Protein AF-X1G0Q9-F1 (afdb_monomer_lite)

Radius of gyration: 14.25 Å; chains: 1; bounding box: 25×22×42 Å

Secondary structure (DSSP, 8-state):
-EEEEEEEEEEETTEEEEEEEEEE--TTSTTHHHHHHHHHHHHHHHHHHHHHHHHHTT-

Sequence (59 aa):
MKLQITEETGEIGKIRRIYNYDMRLDPDSPGFLGQFFEKREKALLRYSDLIRKVIESIE

pLDDT: mean 72.86, std 8.54, range [46.94, 84.81]

Structure (mmCIF, N/CA/C/O backbone):
data_AF-X1G0Q9-F1
#
_entry.id   AF-X1G0Q9-F1
#
loop_
_atom_site.group_PDB
_atom_site.id
_atom_site.type_symbol
_atom_site.label_atom_id
_atom_site.label_alt_id
_atom_site.label_comp_id
_atom_site.label_asym_id
_atom_site.label_entity_id
_atom_site.label_seq_id
_atom_site.pdbx_PDB_ins_code
_atom_site.Cartn_x
_atom_site.Cartn_y
_atom_site.Cartn_z
_atom_site.occupancy
_atom_site.B_iso_or_equiv
_atom_site.auth_seq_id
_atom_site.auth_comp_id
_atom_site.auth_asym_id
_atom_site.auth_atom_id
_atom_site.pdbx_PDB_model_num
ATOM 1 N N . MET A 1 1 ? -1.577 -1.897 -18.791 1.00 65.06 1 MET A N 1
ATOM 2 C CA . MET A 1 1 ? -2.236 -3.039 -18.111 1.00 65.06 1 MET A CA 1
ATOM 3 C C . MET A 1 1 ? -2.856 -2.583 -16.785 1.00 65.06 1 MET A C 1
ATOM 5 O O . MET A 1 1 ? -2.355 -1.633 -16.188 1.00 65.06 1 MET A O 1
ATOM 9 N N . LYS A 1 2 ? -3.956 -3.198 -16.326 1.00 63.28 2 LYS A N 1
ATOM 10 C CA . LYS A 1 2 ? -4.543 -2.939 -14.997 1.00 63.28 2 LYS A CA 1
ATOM 11 C C . LYS A 1 2 ? -4.184 -4.116 -14.087 1.00 63.28 2 LYS A C 1
ATOM 13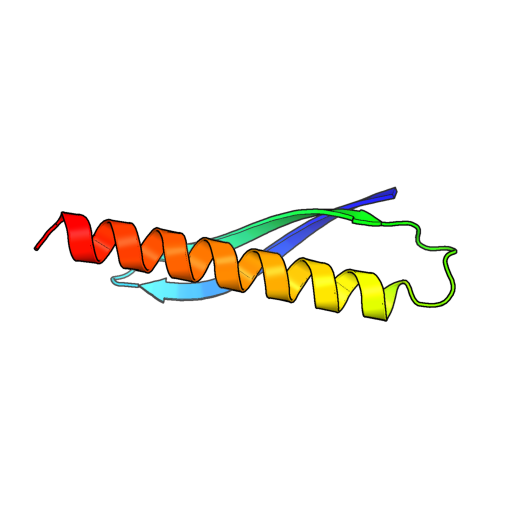 O O . LYS A 1 2 ? -4.631 -5.227 -14.342 1.00 63.28 2 LYS A O 1
ATOM 18 N N . LEU A 1 3 ? -3.333 -3.875 -13.096 1.00 64.88 3 LEU A N 1
ATOM 19 C CA . LEU A 1 3 ? -2.940 -4.854 -12.088 1.00 64.88 3 LEU A CA 1
ATOM 20 C C . LEU A 1 3 ? -3.774 -4.615 -10.834 1.00 64.88 3 LEU A C 1
ATOM 22 O O . LEU A 1 3 ? -3.703 -3.537 -10.238 1.00 64.88 3 LEU A O 1
ATOM 26 N N . GLN A 1 4 ? -4.552 -5.625 -10.459 1.00 65.81 4 GLN A N 1
ATOM 27 C CA . GLN A 1 4 ? -5.201 -5.689 -9.160 1.00 65.81 4 GLN A CA 1
ATOM 28 C C . GLN A 1 4 ? -4.288 -6.475 -8.228 1.00 65.81 4 GLN A C 1
ATOM 30 O O . GLN A 1 4 ? -3.943 -7.620 -8.516 1.00 65.81 4 GLN A O 1
ATOM 35 N N . ILE A 1 5 ? -3.858 -5.841 -7.142 1.00 68.38 5 ILE A N 1
ATOM 36 C CA . ILE A 1 5 ? -2.939 -6.449 -6.182 1.00 68.38 5 ILE A CA 1
ATOM 37 C C . ILE A 1 5 ? -3.613 -6.445 -4.825 1.00 68.38 5 ILE A C 1
ATOM 39 O O . ILE A 1 5 ? -4.072 -5.404 -4.356 1.00 68.38 5 ILE A O 1
ATOM 43 N N . THR A 1 6 ? -3.683 -7.626 -4.226 1.00 70.31 6 THR A N 1
ATOM 44 C CA . THR A 1 6 ? -4.290 -7.859 -2.922 1.00 70.31 6 THR A CA 1
ATOM 45 C C . THR A 1 6 ? -3.179 -8.245 -1.954 1.00 70.31 6 THR A C 1
ATOM 47 O O . THR A 1 6 ? -2.589 -9.312 -2.097 1.00 70.31 6 THR A O 1
ATOM 50 N N . GLU A 1 7 ? -2.869 -7.374 -0.994 1.00 68.25 7 GLU A N 1
ATOM 51 C CA . GLU A 1 7 ? -1.870 -7.644 0.048 1.00 68.25 7 GLU A CA 1
ATOM 52 C C . GLU A 1 7 ? -2.552 -7.849 1.403 1.00 68.25 7 GLU A C 1
ATOM 54 O O . GLU A 1 7 ? -3.290 -6.985 1.885 1.00 68.25 7 GLU A O 1
ATOM 59 N N . GLU A 1 8 ? -2.282 -8.992 2.034 1.00 75.06 8 GLU A N 1
ATOM 60 C CA . GLU A 1 8 ? -2.603 -9.220 3.440 1.00 75.06 8 GLU A CA 1
ATOM 61 C C . GLU A 1 8 ? -1.487 -8.620 4.297 1.00 75.06 8 GLU A C 1
ATOM 63 O O . GLU A 1 8 ? -0.312 -8.947 4.150 1.00 75.06 8 GLU A O 1
ATOM 68 N N . THR A 1 9 ? -1.857 -7.701 5.179 1.00 69.75 9 THR A N 1
ATOM 69 C CA . THR A 1 9 ? -0.901 -6.852 5.923 1.00 69.75 9 THR A CA 1
ATOM 70 C C . THR A 1 9 ? -0.976 -7.048 7.433 1.00 69.75 9 THR A C 1
ATOM 72 O O . THR A 1 9 ? -0.402 -6.272 8.196 1.00 69.75 9 THR A O 1
ATOM 75 N N . GLY A 1 10 ? -1.695 -8.083 7.867 1.00 70.25 10 GLY A N 1
ATOM 76 C CA . GLY A 1 10 ? -1.880 -8.444 9.267 1.00 70.25 10 GLY A CA 1
ATOM 77 C C . GLY A 1 10 ? -3.336 -8.377 9.719 1.00 70.25 10 GLY A C 1
ATOM 78 O O . GLY A 1 10 ? -4.269 -8.359 8.913 1.00 70.25 10 GLY A O 1
ATOM 79 N N . GLU A 1 11 ? -3.523 -8.351 11.036 1.00 65.88 11 GLU A N 1
ATOM 80 C CA . GLU A 1 11 ? -4.819 -8.525 11.690 1.00 65.88 11 GLU A CA 1
ATOM 81 C C . GLU A 1 11 ? -4.978 -7.506 12.828 1.00 65.88 11 GLU A C 1
ATOM 83 O O . GLU A 1 11 ? -4.065 -7.316 13.631 1.00 65.88 11 GLU A O 1
ATOM 88 N N . ILE A 1 12 ? -6.131 -6.833 12.901 1.00 56.47 12 ILE A N 1
ATOM 89 C CA . ILE A 1 12 ? -6.478 -5.920 14.003 1.00 56.47 12 ILE A CA 1
ATOM 90 C C . ILE A 1 12 ? -7.742 -6.461 14.663 1.00 56.47 12 ILE A C 1
ATOM 9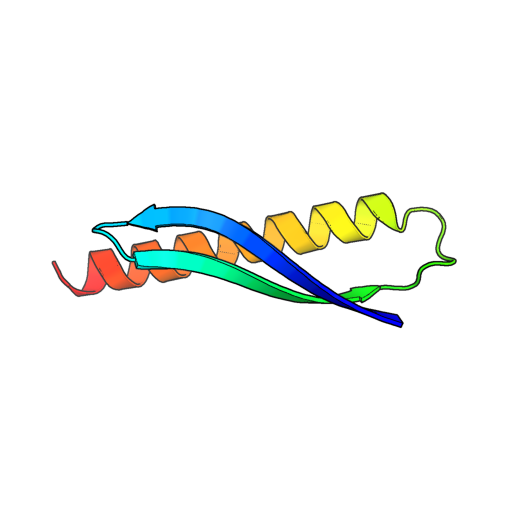2 O O . ILE A 1 12 ? -8.790 -6.521 14.027 1.00 56.47 12 ILE A O 1
ATOM 96 N N . GLY A 1 13 ? -7.655 -6.882 15.927 1.00 46.94 13 GLY A N 1
ATOM 97 C CA . GLY A 1 13 ? -8.834 -7.294 16.701 1.00 46.94 13 GLY A CA 1
ATOM 98 C C . GLY A 1 13 ? -9.647 -8.444 16.085 1.00 46.94 13 GLY A C 1
ATOM 99 O O . GLY A 1 13 ? -10.856 -8.488 16.287 1.00 46.94 13 GLY A O 1
ATOM 100 N N . LYS A 1 14 ? -8.993 -9.369 15.361 1.00 56.22 14 LYS A N 1
ATOM 101 C CA . LYS A 1 14 ? -9.580 -10.476 14.566 1.00 56.22 14 LYS A CA 1
ATOM 102 C C . LYS A 1 14 ? -10.112 -10.115 13.171 1.00 56.22 14 LYS A C 1
ATOM 104 O O . LYS A 1 14 ? -10.764 -10.928 12.518 1.00 56.22 14 LYS A O 1
ATOM 109 N N . ILE A 1 15 ? -9.863 -8.894 12.703 1.00 57.09 15 ILE A N 1
ATOM 110 C CA . ILE A 1 15 ? -10.240 -8.446 11.360 1.00 57.09 15 ILE A CA 1
ATOM 111 C C . ILE A 1 15 ? -8.990 -8.473 10.478 1.00 57.09 15 ILE A C 1
ATOM 113 O O . ILE A 1 15 ? -8.033 -7.734 10.728 1.00 57.09 15 ILE A O 1
ATOM 117 N N . ARG A 1 16 ? -8.99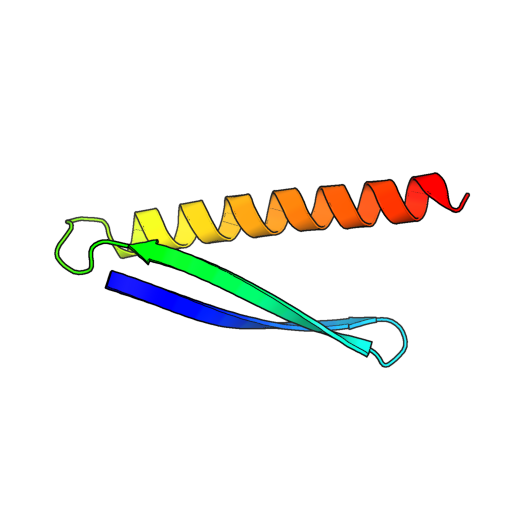7 -9.318 9.436 1.00 58.84 16 ARG A N 1
ATOM 118 C CA . ARG A 1 16 ? -7.920 -9.362 8.435 1.00 58.84 16 ARG A CA 1
ATOM 119 C C . ARG A 1 16 ? -7.857 -8.051 7.666 1.00 58.84 16 ARG A C 1
ATOM 121 O O . ARG A 1 16 ? -8.865 -7.572 7.143 1.00 58.84 16 ARG A O 1
ATOM 128 N N . ARG A 1 17 ? -6.656 -7.491 7.562 1.00 63.84 17 ARG A N 1
ATOM 129 C CA . ARG A 1 17 ? -6.410 -6.217 6.894 1.00 63.84 17 ARG A CA 1
ATOM 130 C C . ARG A 1 17 ? -5.905 -6.479 5.478 1.00 63.84 17 ARG A C 1
ATOM 132 O O . ARG A 1 17 ? -4.749 -6.852 5.266 1.00 63.84 17 ARG A O 1
ATOM 139 N N . ILE A 1 18 ? -6.809 -6.300 4.520 1.00 65.56 18 ILE A N 1
ATOM 140 C CA . ILE A 1 18 ? -6.560 -6.549 3.101 1.00 65.56 18 ILE A CA 1
ATOM 141 C C . ILE A 1 18 ? -6.458 -5.211 2.374 1.00 65.56 18 ILE A C 1
ATOM 143 O O . ILE A 1 18 ? -7.407 -4.425 2.369 1.00 65.56 18 ILE A O 1
ATOM 147 N N . TYR A 1 19 ? -5.320 -4.970 1.733 1.00 66.06 19 TYR A N 1
ATOM 148 C CA . TYR A 1 19 ? -5.127 -3.822 0.861 1.00 66.06 19 TYR A CA 1
ATOM 149 C C . TYR A 1 19 ? -5.378 -4.235 -0.579 1.00 66.06 19 TYR A C 1
ATOM 151 O O . TYR A 1 19 ? -4.723 -5.138 -1.092 1.00 66.06 19 TYR A O 1
ATOM 159 N N . ASN A 1 20 ? -6.319 -3.555 -1.231 1.00 65.62 20 ASN A N 1
ATOM 160 C CA . ASN A 1 20 ? -6.599 -3.739 -2.648 1.00 65.62 20 ASN A CA 1
ATOM 161 C C . ASN A 1 20 ? -6.082 -2.526 -3.416 1.00 65.62 20 ASN A C 1
ATOM 163 O O . ASN A 1 20 ? -6.611 -1.421 -3.288 1.00 65.62 20 ASN A O 1
ATOM 167 N N . TYR A 1 21 ? -5.041 -2.740 -4.212 1.00 68.75 21 TYR A N 1
ATOM 168 C CA . TYR A 1 21 ? -4.459 -1.721 -5.069 1.00 68.75 21 TYR A CA 1
ATOM 169 C C . TYR A 1 21 ? -4.958 -1.918 -6.489 1.00 68.75 21 TYR A C 1
ATOM 171 O O . TYR A 1 21 ? -4.784 -2.988 -7.072 1.00 68.75 21 TYR A O 1
ATOM 179 N N . ASP A 1 22 ? -5.533 -0.860 -7.052 1.00 68.19 22 ASP A N 1
ATOM 180 C CA . ASP A 1 22 ? -5.947 -0.836 -8.446 1.00 68.19 22 ASP A CA 1
ATOM 181 C C . ASP A 1 22 ? -4.947 0.014 -9.236 1.00 68.19 22 ASP A C 1
ATOM 183 O O . ASP A 1 22 ? -5.040 1.244 -9.299 1.00 68.19 22 ASP A O 1
ATOM 187 N N . MET A 1 23 ? -3.911 -0.634 -9.774 1.00 72.06 23 MET A N 1
ATOM 188 C CA . MET A 1 23 ? -2.778 0.057 -10.383 1.00 72.06 23 MET A CA 1
ATOM 189 C C . MET A 1 23 ? -2.778 -0.105 -11.896 1.00 72.06 23 MET A C 1
ATOM 191 O O . MET A 1 23 ? -2.693 -1.200 -12.445 1.00 72.06 23 MET A O 1
ATOM 195 N N . ARG A 1 24 ? -2.832 1.028 -12.599 1.00 70.62 24 ARG A N 1
ATOM 196 C CA . ARG A 1 24 ? -2.529 1.075 -14.031 1.00 70.62 24 ARG A CA 1
ATOM 197 C C . ARG A 1 24 ? -1.017 1.193 -14.186 1.00 70.62 24 ARG A C 1
ATOM 199 O O . ARG A 1 24 ? -0.445 2.217 -13.801 1.00 70.62 24 ARG A O 1
ATOM 206 N N . LEU A 1 25 ? -0.393 0.138 -14.693 1.00 70.38 25 LEU A N 1
ATOM 207 C CA . LEU A 1 25 ? 1.041 0.068 -14.961 1.00 70.38 25 LEU A CA 1
ATOM 208 C C . LEU A 1 25 ? 1.265 -0.374 -16.405 1.00 70.38 25 LEU A C 1
ATOM 210 O O . LEU A 1 25 ? 0.450 -1.106 -16.983 1.00 70.38 25 LEU A O 1
ATOM 214 N N . ASP A 1 26 ? 2.361 0.098 -16.979 1.00 73.88 26 ASP A N 1
ATOM 215 C CA . ASP A 1 26 ? 2.834 -0.333 -18.285 1.00 73.88 26 ASP A CA 1
ATOM 216 C C . ASP A 1 26 ? 3.932 -1.395 -18.083 1.00 73.88 26 ASP A C 1
ATOM 218 O O . ASP A 1 26 ? 4.999 -1.048 -17.572 1.00 73.88 26 ASP A O 1
ATOM 222 N N . PRO A 1 27 ? 3.662 -2.684 -18.372 1.00 69.69 27 PRO A N 1
ATOM 223 C CA . PRO A 1 27 ? 4.619 -3.7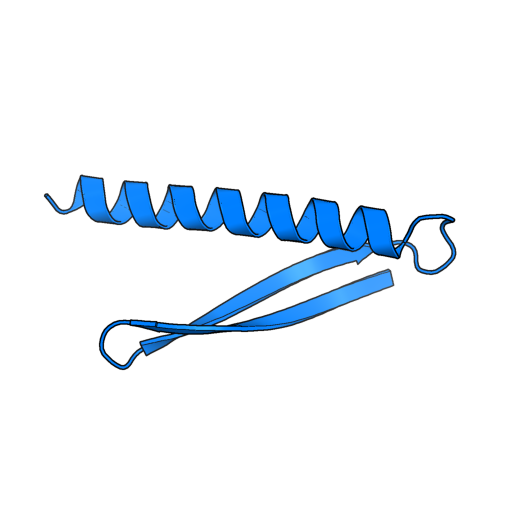67 -18.143 1.00 69.69 27 PRO A CA 1
ATOM 224 C C . PRO A 1 27 ? 5.871 -3.663 -19.021 1.00 69.69 27 PRO A C 1
ATOM 226 O O . PRO A 1 27 ? 6.911 -4.187 -18.630 1.00 69.69 27 PRO A O 1
ATOM 229 N N . ASP A 1 28 ? 5.791 -2.951 -20.148 1.00 78.44 28 ASP A N 1
ATOM 230 C CA . ASP A 1 28 ? 6.892 -2.813 -21.108 1.00 78.44 28 ASP A CA 1
ATOM 231 C C . ASP A 1 28 ? 7.756 -1.569 -20.829 1.00 78.44 28 ASP A C 1
ATOM 233 O O . ASP A 1 28 ? 8.750 -1.307 -21.509 1.00 78.44 28 ASP A O 1
ATOM 237 N N . SER A 1 29 ? 7.402 -0.788 -19.802 1.00 78.19 29 SER A N 1
ATOM 238 C CA . SER A 1 29 ? 8.142 0.408 -19.413 1.00 78.19 29 SER A CA 1
ATOM 239 C C . SER A 1 29 ? 9.455 0.043 -18.702 1.00 78.19 29 SER A C 1
ATOM 241 O O . SER A 1 29 ? 9.431 -0.669 -17.688 1.00 78.19 29 SER A O 1
ATOM 243 N N . PRO A 1 30 ? 10.611 0.582 -19.147 1.00 71.25 30 PRO A N 1
ATOM 244 C CA . PRO A 1 30 ? 11.841 0.525 -18.369 1.00 71.25 30 PRO A CA 1
ATOM 245 C C . PRO A 1 30 ? 11.592 1.195 -17.011 1.00 71.25 30 PRO A C 1
ATOM 247 O O . PRO A 1 30 ? 11.321 2.391 -16.936 1.00 71.25 30 PRO A O 1
ATOM 250 N N . GLY A 1 31 ? 11.632 0.411 -15.932 1.00 78.19 31 GLY A N 1
ATOM 251 C CA . GLY A 1 31 ? 11.292 0.891 -14.589 1.00 78.19 31 GLY A CA 1
ATOM 252 C C . GLY A 1 31 ? 9.891 0.518 -14.094 1.00 78.19 31 GLY A C 1
ATOM 253 O O . GLY A 1 31 ? 9.461 1.068 -13.081 1.00 78.19 31 GLY A O 1
ATOM 254 N N . PHE A 1 32 ? 9.204 -0.439 -14.730 1.00 79.88 32 PHE A N 1
ATOM 255 C CA . PHE A 1 32 ? 7.945 -1.025 -14.243 1.00 79.88 32 PHE A CA 1
ATOM 256 C C . PHE A 1 32 ? 7.967 -1.342 -12.736 1.00 79.88 32 PHE A C 1
ATOM 258 O O . PHE A 1 32 ? 7.070 -0.924 -12.003 1.00 79.88 32 PHE A O 1
ATOM 265 N N . LEU A 1 33 ? 9.018 -2.019 -12.256 1.00 79.06 33 LEU A N 1
ATOM 266 C CA . LEU A 1 33 ? 9.163 -2.355 -10.834 1.00 79.06 33 LEU A CA 1
ATOM 267 C C . LEU A 1 33 ? 9.284 -1.104 -9.955 1.00 79.06 33 LEU A C 1
ATOM 269 O O . LEU A 1 33 ? 8.672 -1.046 -8.893 1.00 79.06 33 LEU A O 1
ATOM 273 N N . GLY A 1 34 ? 10.009 -0.081 -10.412 1.00 83.19 34 GLY A N 1
ATOM 274 C CA . GLY A 1 34 ? 10.124 1.193 -9.698 1.00 83.19 34 GLY A CA 1
ATOM 275 C C . GLY A 1 34 ? 8.777 1.909 -9.585 1.00 83.19 34 GLY A C 1
ATOM 276 O O . GLY A 1 34 ? 8.367 2.282 -8.488 1.00 83.19 34 GLY A O 1
ATOM 277 N N . GLN A 1 35 ? 8.037 2.011 -10.695 1.00 80.75 35 GLN A N 1
ATOM 278 C CA . GLN A 1 35 ? 6.691 2.598 -10.706 1.00 80.75 35 GLN A CA 1
ATOM 279 C C . GLN A 1 35 ? 5.711 1.813 -9.826 1.00 80.75 35 GLN A C 1
ATOM 281 O O . GLN A 1 35 ? 4.835 2.404 -9.191 1.00 80.75 35 GLN A O 1
ATOM 286 N N . PHE A 1 36 ? 5.847 0.486 -9.783 1.00 82.81 36 PHE A N 1
ATOM 287 C CA . PHE A 1 36 ? 5.068 -0.369 -8.897 1.00 82.81 36 PHE A CA 1
ATOM 288 C C . PHE A 1 36 ? 5.351 -0.056 -7.420 1.00 82.81 36 PHE A C 1
ATOM 290 O O . PHE A 1 36 ? 4.409 0.238 -6.679 1.00 82.81 36 PHE A O 1
ATOM 297 N N . PHE A 1 37 ? 6.622 -0.051 -6.999 1.00 83.19 37 PHE A N 1
ATOM 298 C CA . PHE A 1 37 ? 6.991 0.230 -5.608 1.00 83.19 37 PHE A CA 1
ATOM 299 C C . PHE A 1 37 ? 6.580 1.638 -5.168 1.00 83.19 37 PHE A C 1
ATOM 301 O O . PHE A 1 37 ? 6.000 1.791 -4.094 1.00 83.19 37 PHE A O 1
ATOM 308 N N . GLU A 1 38 ? 6.773 2.646 -6.020 1.00 84.81 38 GLU A N 1
ATOM 309 C CA . GLU A 1 38 ? 6.394 4.027 -5.712 1.00 84.81 38 GLU A CA 1
ATOM 310 C C . GLU A 1 38 ? 4.871 4.178 -5.534 1.00 84.81 38 GLU A C 1
ATOM 312 O O . GLU A 1 38 ? 4.392 4.815 -4.589 1.00 84.81 38 GLU A O 1
ATOM 317 N N . LYS A 1 39 ? 4.073 3.571 -6.426 1.00 81.12 39 LYS A N 1
ATOM 318 C CA . LYS A 1 39 ? 2.606 3.615 -6.312 1.00 81.12 39 LYS A CA 1
ATOM 319 C C . LYS A 1 39 ? 2.106 2.854 -5.087 1.00 81.12 39 LYS A C 1
ATOM 321 O O . LYS A 1 39 ? 1.170 3.328 -4.437 1.00 81.12 39 LYS A O 1
ATOM 326 N N . ARG A 1 40 ? 2.734 1.721 -4.758 1.00 81.12 40 ARG A N 1
ATOM 327 C CA . ARG A 1 40 ? 2.442 0.932 -3.555 1.00 81.12 40 ARG A CA 1
ATOM 328 C C . ARG A 1 40 ? 2.706 1.739 -2.283 1.00 81.12 40 ARG A C 1
ATOM 330 O O . ARG A 1 40 ? 1.819 1.841 -1.438 1.00 81.12 40 ARG A O 1
ATOM 337 N N . GLU A 1 41 ? 3.870 2.373 -2.173 1.00 84.00 41 GLU A N 1
ATOM 338 C CA . GLU A 1 41 ? 4.251 3.176 -1.004 1.00 84.00 41 GLU A CA 1
ATOM 339 C C . GLU A 1 41 ? 3.306 4.371 -0.796 1.00 84.00 41 GLU A C 1
ATOM 341 O O . GLU A 1 41 ? 2.761 4.565 0.293 1.00 84.00 41 GLU A O 1
ATOM 346 N N . LYS A 1 42 ? 2.986 5.109 -1.867 1.00 83.44 42 LYS A N 1
ATOM 347 C CA . LYS A 1 42 ? 2.009 6.213 -1.820 1.00 83.44 42 LYS A CA 1
ATOM 348 C C . LYS A 1 42 ? 0.604 5.764 -1.415 1.00 83.44 42 LYS A C 1
ATOM 350 O O . LYS A 1 42 ? -0.152 6.544 -0.832 1.00 83.44 42 LYS A O 1
ATOM 355 N N . ALA A 1 43 ? 0.199 4.551 -1.784 1.00 78.25 43 ALA A N 1
ATOM 356 C CA . ALA A 1 43 ? -1.098 4.007 -1.396 1.00 78.25 43 ALA A CA 1
ATOM 357 C C . ALA A 1 43 ? -1.119 3.602 0.087 1.00 78.25 43 ALA A C 1
ATOM 359 O O . ALA A 1 43 ? -2.082 3.921 0.785 1.00 78.25 43 ALA A O 1
ATOM 360 N N . LEU A 1 44 ? -0.040 2.982 0.577 1.00 79.69 44 LEU A N 1
ATOM 361 C CA . LEU A 1 44 ? 0.129 2.637 1.991 1.00 79.69 44 LEU A CA 1
ATOM 362 C C . LEU A 1 44 ? 0.108 3.879 2.891 1.00 79.69 44 LEU A C 1
ATOM 364 O O . LEU A 1 44 ? -0.644 3.904 3.865 1.00 79.69 44 LEU A O 1
ATOM 368 N N . LEU A 1 45 ? 0.852 4.931 2.531 1.00 81.44 45 LEU A N 1
ATOM 369 C CA . LEU A 1 45 ? 0.884 6.187 3.291 1.00 81.44 45 LEU A CA 1
ATOM 370 C C . LEU A 1 45 ? -0.506 6.828 3.401 1.00 81.44 45 LEU A C 1
ATOM 372 O O . LEU A 1 45 ? -0.962 7.126 4.502 1.00 81.44 45 LEU A O 1
ATOM 376 N N . ARG A 1 46 ? -1.230 6.955 2.278 1.00 79.94 46 ARG A N 1
ATOM 377 C CA . ARG A 1 46 ? -2.589 7.528 2.268 1.00 79.94 46 ARG A CA 1
ATOM 378 C C . ARG A 1 46 ? -3.564 6.752 3.144 1.00 79.94 46 ARG A C 1
ATOM 380 O O . ARG A 1 46 ? -4.400 7.353 3.812 1.00 79.94 46 ARG A O 1
ATOM 387 N N . TYR A 1 47 ? -3.478 5.427 3.122 1.00 74.81 47 TYR A N 1
ATOM 388 C CA . TYR A 1 47 ? -4.344 4.592 3.942 1.00 74.81 47 TYR A CA 1
ATOM 389 C C . TYR A 1 47 ? -3.982 4.681 5.429 1.00 74.81 47 TYR A C 1
ATOM 391 O O . TYR A 1 47 ? -4.876 4.753 6.268 1.00 74.81 47 TYR A O 1
ATOM 399 N N . SER A 1 48 ? -2.688 4.730 5.762 1.00 76.25 48 SER A N 1
ATOM 400 C CA . SER A 1 48 ? -2.228 4.956 7.136 1.00 76.25 48 SER A CA 1
ATOM 401 C C . SER A 1 48 ? -2.730 6.294 7.683 1.00 76.25 48 SER A C 1
ATOM 403 O O . SER A 1 48 ? -3.242 6.343 8.799 1.00 76.25 48 SER A O 1
ATOM 405 N N . ASP A 1 49 ? -2.667 7.360 6.880 1.00 80.50 49 ASP A N 1
ATOM 406 C CA . ASP A 1 49 ? -3.216 8.670 7.247 1.00 80.50 49 ASP A CA 1
ATOM 407 C C . ASP A 1 49 ? -4.737 8.643 7.430 1.00 80.50 49 ASP A C 1
ATOM 409 O O . ASP A 1 49 ? -5.255 9.259 8.358 1.00 80.50 49 ASP A O 1
ATOM 413 N N . LEU A 1 50 ? -5.466 7.924 6.570 1.00 78.38 50 LEU A N 1
ATOM 414 C CA . LEU A 1 50 ? -6.914 7.727 6.706 1.00 78.38 50 LEU A CA 1
ATOM 415 C C . LEU A 1 50 ? -7.267 7.021 8.016 1.00 78.38 50 LEU A C 1
ATOM 417 O O . LEU A 1 50 ? -8.146 7.480 8.737 1.00 78.38 50 LEU A O 1
ATOM 421 N N . ILE A 1 51 ? -6.561 5.938 8.341 1.00 78.25 51 ILE A N 1
ATOM 422 C CA . ILE A 1 51 ? -6.762 5.185 9.584 1.00 78.25 51 ILE A CA 1
ATOM 423 C C . ILE A 1 51 ? -6.475 6.072 10.791 1.00 78.25 51 ILE A C 1
ATOM 425 O O . ILE A 1 51 ? -7.277 6.107 11.719 1.00 78.25 51 ILE A O 1
ATOM 429 N N . ARG A 1 52 ? -5.366 6.818 10.758 1.00 78.25 52 ARG A N 1
ATOM 430 C CA . ARG A 1 52 ? -5.001 7.747 11.828 1.00 78.25 52 ARG A CA 1
ATOM 431 C C . ARG A 1 52 ? -6.084 8.804 12.042 1.00 78.25 52 ARG A C 1
ATOM 433 O O . ARG A 1 52 ? -6.529 8.966 13.167 1.00 78.25 52 ARG A O 1
ATOM 440 N N . LYS A 1 53 ? -6.579 9.431 10.970 1.00 82.31 53 LYS A N 1
ATOM 441 C CA . LYS A 1 53 ? -7.686 10.402 11.041 1.00 82.31 53 LYS A CA 1
ATOM 442 C C . LYS A 1 53 ? -8.970 9.803 11.609 1.00 82.31 53 LYS A C 1
ATOM 444 O O . LYS A 1 53 ? -9.665 10.477 12.354 1.00 82.31 53 LYS A O 1
ATOM 449 N N . VAL A 1 54 ? -9.301 8.562 11.243 1.00 79.25 54 VAL A N 1
ATOM 450 C CA . VAL A 1 54 ? -10.482 7.875 11.786 1.00 79.25 54 VAL A CA 1
ATOM 451 C C . VAL A 1 54 ? -10.320 7.644 13.288 1.00 79.25 54 VAL A C 1
ATOM 453 O O . VAL A 1 54 ? -11.247 7.942 14.030 1.00 79.25 54 VAL A O 1
ATOM 456 N N . ILE A 1 55 ? -9.153 7.180 13.741 1.00 75.31 55 ILE A N 1
ATOM 457 C CA . ILE A 1 55 ? -8.865 6.978 15.171 1.00 75.31 55 ILE A CA 1
ATOM 458 C C . ILE A 1 55 ? -8.931 8.310 15.930 1.00 75.31 55 ILE A C 1
ATOM 460 O O . ILE A 1 55 ? -9.668 8.406 16.903 1.00 75.31 55 ILE A O 1
ATOM 464 N N . GLU A 1 56 ? -8.253 9.349 15.432 1.00 79.88 56 GLU A N 1
ATOM 465 C CA . GLU A 1 56 ? -8.259 10.702 16.016 1.00 79.88 56 GLU A CA 1
ATOM 466 C C . GLU A 1 56 ? -9.662 11.342 16.029 1.00 79.88 56 GLU A C 1
ATOM 468 O O . GLU A 1 56 ? -9.909 12.240 16.819 1.00 79.88 56 GLU A O 1
ATOM 473 N N . SER A 1 57 ? -10.584 10.916 15.155 1.00 76.88 57 SER A N 1
ATOM 474 C CA . SER A 1 57 ? -11.973 11.410 15.140 1.00 76.88 57 SER A CA 1
ATOM 475 C C . SER A 1 57 ? -12.916 10.690 16.111 1.00 76.88 57 SER A C 1
ATOM 477 O O . SER A 1 57 ? -14.055 11.124 16.277 1.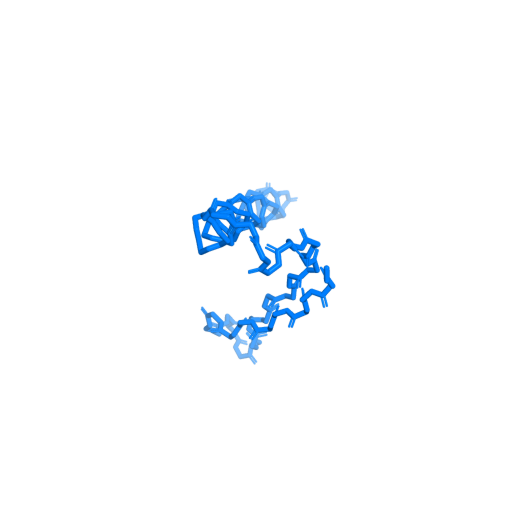00 76.88 57 SER A O 1
ATOM 479 N N . ILE A 1 58 ? -12.481 9.558 16.673 1.00 77.38 58 ILE A N 1
ATOM 480 C CA . ILE A 1 58 ? -13.249 8.755 17.636 1.00 77.38 58 ILE A CA 1
ATOM 481 C C . ILE A 1 58 ? -12.923 9.168 19.083 1.00 77.38 58 ILE A C 1
ATOM 483 O O . ILE A 1 58 ? -13.772 8.984 19.956 1.00 77.38 58 ILE A O 1
ATOM 487 N N . GLU A 1 59 ? -11.721 9.702 19.327 1.00 55.16 59 GLU A N 1
ATOM 488 C CA . GLU A 1 59 ? -11.283 10.276 20.614 1.00 55.16 59 GLU A C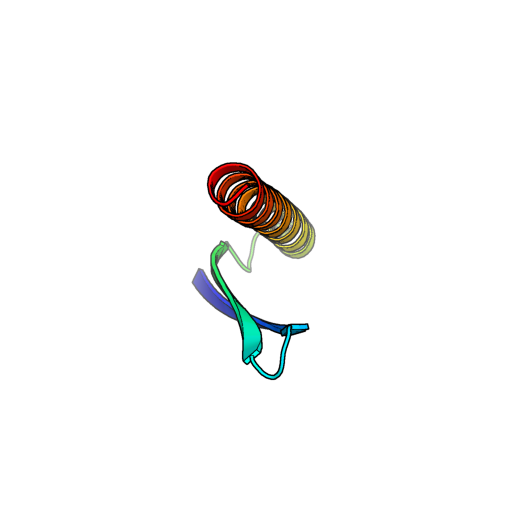A 1
ATOM 489 C C . GLU A 1 59 ? -11.820 11.699 20.838 1.00 55.16 59 GLU A C 1
ATOM 491 O O . GLU A 1 59 ? -12.164 12.002 22.006 1.00 55.16 59 GLU A O 1
#

Foldseek 3Di:
DWDWDWDFDDDDPNHTDIDTDGDDFDPPDPCSVVVVVVSVVVSVVVVVVVVVVVVVVVD

Organism: NCBI:txid412755

=== Feature glossary ===
Reading guide. The protein is described through the following features:

Foldseek 3Di. A 3Di character summarizes, for each residue, the relative orientation of the Cα frame of its nearest spatial neighbor. Because it encodes fold topology rather than chemistry, 3Di alignments detect remote structural similarity that sequence alignment misses.

Contact-map, Ramachandran, and PAE plots. Plot images: a contact map (which residues are close in 3D, as an N×N binary image), a Ramachandran scatter (backbone torsion angles, revealing secondary-structure composition at a glance), and — for AlphaFold structures — a PAE heatmap (pairwise prediction confidence).

Radius of gyration, Cα contacts, bounding box. Radius of gyration (Rg) is the root-mean-square distance of Cα atoms from their centroid — a single number for overall size and compactness. A globular domain of N residues has Rg ≈ 2.2·N^0.38 Å; an extended or disordered chain has a much larger Rg. The Cα contact count is the number of residue pairs whose Cα atoms are within 8 Å and are more than four positions apart in sequence — a standard proxy for tertiary packing density. The bounding box is the smallest axis-aligned box enclosing all Cα atoms.

Secondary structure (8-state, DSSP). Eight-state secondary structure (DSSP): H is the canonical α-helix, G the tighter 3₁₀-helix, I the wider π-helix; E/B are β-structure, T and S are turns and bends, and '-' is everything else. DSSP derives these from the pattern of main-chain N–H···O=C hydrogen bonds, not from the sequence.

B-factor. B-factor (Debye–Waller factor) reflects atomic displacement in the crystal lattice. It is an experimental observable (units Å²), not a prediction; low values mean the atom is pinned down, high values mean it moves or is heterogeneous across the crystal.

pLDDT. pLDDT is the predicted lDDT-Cα score: AlphaFold's confidence that the local environment of each residue (all inter-atomic distances within 15 Å) is correctly placed. It is a per-residue number between 0 and 100, with higher meaning more reliable.

Nearest PDB structures. Nearest PDB neighbors are the top structural matches found by Foldseek when searching this structure against the entire Protein Data Bank. Each hit reports a TM-score (0 to 1; >0.5 almost always implies the same fold) and an E-value. These are *structural* homologs — they may share no detectable sequence similarity.

Solvent-accessible surface area. Accessible surface area quantifies burial. A residue with SASA near zero is packed into the hydrophobic core; one with SASA >100 Å² sits on the surface. Computed here via the Shrake–Rupley numerical algorithm with a 1.4 Å probe.

Rendered structure images. Structure images are PyMOL renders from six orthogonal camera directions. Cartoon representation draws helices as coils and strands as arrows; sticks shows the backbone as bonds; surface shows the solvent-excluded envelope. Rainbow coloring maps sequence position to hue (blue→red, N→C); chain coloring assigns a distinct color per polypeptide.

Backbone torsions (φ/ψ). φ (phi) and ψ (psi) are the two rotatable backbone dihedrals per residue: φ is the C(i-1)–N–Cα–C torsion, ψ is the N–Cα–C–N(i+1) torsion, both in degrees on (−180°, 180°]. α-helical residues cluster near (−60°, −45°); β-strand residues near (−120°, +130°). A Ramachandran plot is simply a scatter of (φ, ψ) for every residue.

Predicted aligned error. Predicted Aligned Error (PAE) is an AlphaFold confidence matrix: entry (i, j) is the expected error in the position of residue j, in ångströms, when the prediction is superimposed on the true structure at residue i. Low PAE within a block of residues means that block is internally rigid and well-predicted; high PAE between two blocks means their relative placement is uncertain even if each block individually is confident.

mmCIF coordinates. Structure coordinates are given as an mmCIF _atom_site loop: one row per atom with element, residue name, chain id, sequence number, and x/y/z position in Å. Only the four main-chain atoms per residue are included here; side chains are omitted to keep the record compact.

InterPro / GO / CATH / organism. Database cross-references. InterPro integrates a dozen domain/family signature databases into unified entries with residue-range hits. GO terms attach function/process/location labels with evidence codes. CATH codes position the fold in a four-level structural taxonomy. Organism is the NCBI-taxonomy species name.

Secondary structure (3-state, P-SEA). SS3 is a coarse helix/strand/coil call (letters a/b/c) made by the P-SEA algorithm from inter-Cα distances and dihedrals. It is less detailed than DSSP but needs only Cα positions.

Sequence. Sequence gives the chain of amino acids in standard one-letter code (A=alanine, C=cysteine, …, Y=tyrosine), read N→C. It is the only feature that is directly encoded by the gene; all structural features are derived from the folded form of this sequence.